Protein AF-A0A1Y6MRB8-F1 (afdb_monomer_lite)

Secondary structure (DSSP, 8-state):
-HHHHHHHHHHHH-HHHHHHHHHHHHHHHHHHHHHHHHHHHTHHHHHHHTT--HHHHHHHHHHHHHHHHHHHHHHHHT-HHHHHHHHHHHHHHHHHHHHHHHHHSPPP----

Radius of gyration: 20.48 Å; chains: 1; bounding box: 45×49×44 Å

Foldseek 3Di:
DVVVVVVVVVCVVDPVSVVVVLLVVLLVLLLVLVVLLVVLVCQLVVCVVVVDDPVCSVVSNVVSVVSNVVSVVSNVVSDDVSNVVNVVVVVVVVVVVVVVVVVVDDDDDPDD

Organism: NCBI:txid2204296

pLDDT: mean 89.52, std 8.7, range [54.91, 97.31]

Sequence (112 aa):
MLAAEILLAVMTISPNLISQFNALLNLAVFINMVPYILSMTGLEVLLRKNMVSPKQYRLGATVGTLAVLYSIYGVYACGATAVFGGTILMLLGYIFYGFIAARDTKPEVKAN

Structure (mmCIF, N/CA/C/O backbone):
data_AF-A0A1Y6MRB8-F1
#
_entry.id   AF-A0A1Y6MRB8-F1
#
loop_
_atom_site.group_PDB
_atom_site.id
_atom_si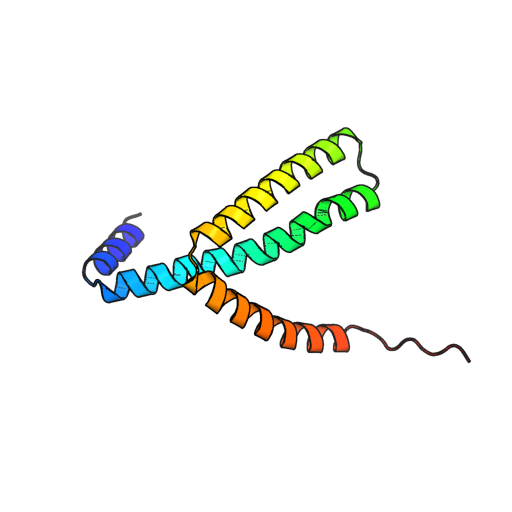te.type_symbol
_atom_site.label_atom_id
_atom_site.label_alt_id
_atom_site.label_comp_id
_atom_site.label_asym_id
_atom_site.label_entity_id
_atom_site.label_seq_id
_atom_site.pdbx_PDB_ins_code
_atom_site.Cartn_x
_atom_site.Cartn_y
_atom_site.Cartn_z
_atom_site.occupancy
_atom_site.B_iso_or_equiv
_atom_site.auth_seq_id
_atom_site.auth_comp_id
_atom_site.auth_asym_id
_atom_site.auth_atom_id
_atom_site.pdbx_PDB_model_num
ATOM 1 N N . MET A 1 1 ? 22.462 11.705 -1.220 1.00 76.75 1 MET A N 1
ATOM 2 C CA . MET A 1 1 ? 22.091 12.584 -2.348 1.00 76.75 1 MET A CA 1
ATOM 3 C C . MET A 1 1 ? 22.936 12.254 -3.574 1.00 76.75 1 MET A C 1
ATOM 5 O O . MET A 1 1 ? 22.384 11.650 -4.477 1.00 76.75 1 MET A O 1
ATOM 9 N N . LEU A 1 2 ? 24.265 12.432 -3.525 1.00 83.56 2 LEU A N 1
ATOM 10 C CA . LEU A 1 2 ? 25.188 12.109 -4.632 1.00 83.56 2 LEU A CA 1
ATOM 11 C C . LEU A 1 2 ? 25.045 10.683 -5.206 1.00 83.56 2 LEU A C 1
ATOM 13 O O . LEU A 1 2 ? 25.007 10.493 -6.414 1.00 83.56 2 LEU A O 1
ATOM 17 N N . ALA A 1 3 ? 24.902 9.668 -4.347 1.00 85.25 3 ALA A N 1
ATOM 18 C CA . ALA A 1 3 ? 24.714 8.287 -4.803 1.00 85.25 3 ALA A CA 1
ATOM 19 C C . ALA A 1 3 ? 23.398 8.079 -5.577 1.00 85.25 3 ALA A C 1
ATOM 21 O O . ALA A 1 3 ? 23.375 7.317 -6.536 1.00 85.25 3 ALA A O 1
ATOM 22 N N . ALA A 1 4 ? 22.320 8.770 -5.185 1.00 84.44 4 ALA A N 1
ATOM 23 C CA . ALA A 1 4 ? 21.037 8.709 -5.883 1.00 84.44 4 ALA A CA 1
ATOM 24 C C . ALA A 1 4 ? 21.102 9.460 -7.220 1.00 84.44 4 ALA A C 1
ATOM 26 O O . ALA A 1 4 ? 20.594 8.965 -8.219 1.00 84.44 4 ALA A O 1
ATOM 27 N N . GLU A 1 5 ? 21.783 10.607 -7.254 1.00 84.00 5 GLU A N 1
ATOM 28 C CA . GLU A 1 5 ? 22.022 11.381 -8.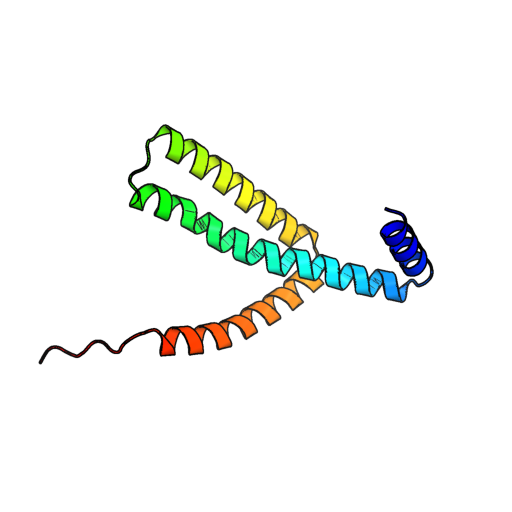477 1.00 84.00 5 GLU A CA 1
ATOM 29 C C . GLU A 1 5 ? 22.837 10.582 -9.502 1.00 84.00 5 GLU A C 1
ATOM 31 O O . GLU A 1 5 ? 22.468 10.533 -10.671 1.00 84.00 5 GLU A O 1
ATOM 36 N N . ILE A 1 6 ? 23.890 9.881 -9.067 1.00 83.12 6 ILE A N 1
ATOM 37 C CA . ILE A 1 6 ? 24.703 9.014 -9.935 1.00 83.12 6 ILE A CA 1
ATOM 38 C C . ILE A 1 6 ? 23.885 7.819 -10.448 1.00 83.12 6 ILE A C 1
ATOM 40 O O . ILE A 1 6 ? 23.956 7.491 -11.631 1.00 83.12 6 ILE A O 1
ATOM 44 N N . LEU A 1 7 ? 23.077 7.186 -9.591 1.00 81.94 7 LEU A N 1
ATOM 45 C CA . LEU A 1 7 ? 22.188 6.086 -9.987 1.00 81.94 7 LEU A CA 1
ATOM 46 C C . LEU A 1 7 ? 21.177 6.532 -11.048 1.00 81.94 7 LEU A C 1
ATOM 48 O O . LEU A 1 7 ? 21.030 5.870 -12.075 1.00 81.94 7 LEU A O 1
ATOM 52 N N . LEU A 1 8 ? 20.526 7.675 -10.825 1.00 78.62 8 LEU A N 1
ATOM 53 C CA . LEU A 1 8 ? 19.571 8.260 -11.763 1.00 78.62 8 LEU A CA 1
ATOM 54 C C . LEU A 1 8 ? 20.248 8.663 -13.081 1.00 78.62 8 LEU A C 1
ATOM 56 O O . LEU A 1 8 ? 19.693 8.393 -14.144 1.00 78.62 8 LEU A O 1
ATOM 60 N N . ALA A 1 9 ? 21.463 9.219 -13.035 1.00 79.88 9 ALA A N 1
ATOM 61 C CA . ALA A 1 9 ? 22.234 9.568 -14.227 1.00 79.88 9 ALA A CA 1
ATOM 62 C C . ALA A 1 9 ? 22.581 8.331 -15.079 1.00 79.88 9 ALA A C 1
ATOM 64 O O . ALA A 1 9 ? 22.405 8.356 -16.298 1.00 79.88 9 ALA A O 1
ATOM 65 N N . VAL A 1 10 ? 22.997 7.221 -14.455 1.00 77.56 10 VAL A N 1
ATOM 66 C CA . VAL A 1 10 ? 23.259 5.948 -15.159 1.00 77.56 10 VAL A CA 1
ATOM 67 C C . VAL A 1 10 ? 21.973 5.355 -15.736 1.00 77.56 10 VAL A C 1
ATOM 69 O O . VAL A 1 10 ? 21.982 4.856 -16.862 1.00 77.56 10 VAL A O 1
ATOM 72 N N . MET A 1 11 ? 20.852 5.451 -15.012 1.00 76.44 11 MET A N 1
ATOM 73 C CA . MET A 1 11 ? 19.546 5.032 -15.524 1.00 76.44 11 MET A CA 1
ATOM 74 C C . MET A 1 11 ? 19.172 5.823 -16.778 1.00 76.44 11 MET A C 1
ATOM 76 O O . MET A 1 11 ? 18.799 5.209 -17.769 1.00 76.44 11 MET A O 1
ATOM 80 N N . THR A 1 12 ? 19.361 7.146 -16.801 1.00 76.06 12 THR A N 1
ATOM 81 C CA . THR A 1 12 ? 18.995 7.985 -17.957 1.00 76.06 12 THR A CA 1
ATOM 82 C C . THR A 1 12 ? 19.807 7.743 -19.232 1.00 76.06 12 THR A C 1
ATOM 84 O O . THR A 1 12 ? 19.345 8.102 -20.312 1.00 76.06 12 THR A O 1
ATOM 87 N N . ILE A 1 13 ? 20.982 7.110 -19.144 1.00 78.88 13 ILE A N 1
ATOM 88 C CA . ILE A 1 13 ? 21.831 6.814 -20.312 1.00 78.88 13 ILE A CA 1
ATOM 89 C C . ILE A 1 13 ? 21.263 5.654 -21.147 1.00 78.88 13 ILE A C 1
ATOM 91 O O . ILE A 1 13 ? 21.460 5.612 -22.360 1.00 78.88 13 ILE A O 1
ATOM 95 N N . SER A 1 14 ? 20.544 4.713 -20.523 1.00 81.25 14 SER A N 1
ATOM 96 C CA . SER A 1 14 ? 20.019 3.517 -21.191 1.00 81.25 14 SER A CA 1
ATOM 97 C C . SER A 1 14 ? 18.487 3.494 -21.181 1.00 81.25 14 SER A C 1
ATOM 99 O O . SER A 1 14 ? 17.889 3.227 -20.136 1.00 81.25 14 SER A O 1
ATOM 101 N N . PRO A 1 15 ? 17.819 3.666 -22.341 1.00 79.00 15 PRO A N 1
ATOM 102 C CA . PRO A 1 15 ? 16.357 3.602 -22.439 1.00 79.00 15 PRO A CA 1
ATOM 103 C C . PRO A 1 15 ? 15.765 2.294 -21.890 1.00 79.00 15 PRO A C 1
ATOM 105 O O . PRO A 1 15 ? 14.686 2.286 -21.297 1.00 79.00 15 PRO A O 1
ATOM 108 N N . ASN A 1 16 ? 16.497 1.186 -22.041 1.00 85.75 16 ASN A N 1
ATOM 109 C CA . ASN A 1 16 ? 16.096 -0.124 -21.533 1.00 85.75 16 ASN A CA 1
ATOM 110 C C . ASN A 1 16 ? 16.105 -0.171 -19.995 1.00 85.75 16 ASN A C 1
ATOM 112 O O . ASN A 1 16 ? 15.178 -0.698 -19.382 1.00 85.75 16 ASN A O 1
ATOM 116 N N . LEU A 1 17 ? 17.126 0.414 -19.361 1.00 82.50 17 LEU A N 1
ATOM 117 C CA . LEU A 1 17 ? 17.252 0.407 -17.904 1.00 82.50 17 LEU A CA 1
ATOM 118 C C . LEU A 1 17 ? 16.167 1.268 -17.239 1.00 82.50 17 LEU A C 1
ATOM 120 O O . LEU A 1 17 ? 15.581 0.841 -16.246 1.00 82.50 17 LEU A O 1
ATOM 124 N N . ILE A 1 18 ? 15.830 2.424 -17.825 1.00 86.06 18 ILE A N 1
ATOM 125 C CA . ILE A 1 18 ? 14.703 3.264 -17.373 1.00 86.06 18 ILE A CA 1
ATOM 126 C C . ILE A 1 18 ? 13.385 2.494 -17.457 1.00 86.06 18 ILE A C 1
ATOM 128 O O . ILE A 1 18 ? 12.586 2.530 -16.524 1.00 86.06 18 ILE A O 1
ATOM 132 N N . SER A 1 19 ? 13.145 1.789 -18.566 1.00 88.00 19 SER A N 1
ATOM 133 C CA . SER A 1 19 ? 11.910 1.025 -18.762 1.00 88.00 19 SER A CA 1
ATOM 134 C C . SER A 1 19 ? 11.751 -0.079 -17.713 1.00 88.00 19 SER A C 1
ATOM 136 O O . SER A 1 19 ? 10.690 -0.192 -17.098 1.00 88.00 19 SER A O 1
ATOM 138 N N . GLN A 1 20 ? 12.818 -0.835 -17.442 1.00 88.00 20 GLN A N 1
ATOM 139 C CA . GLN A 1 20 ? 12.818 -1.875 -16.409 1.00 88.00 20 GLN A CA 1
ATOM 140 C C . GLN A 1 20 ? 12.626 -1.293 -15.008 1.00 88.00 20 GLN A C 1
ATOM 142 O O . GLN A 1 20 ? 11.841 -1.824 -14.223 1.00 88.00 20 GLN A O 1
ATOM 147 N N . PHE A 1 21 ? 13.293 -0.178 -14.701 1.00 90.56 21 PHE A N 1
ATOM 148 C CA . PHE A 1 21 ? 13.109 0.518 -13.433 1.00 90.56 21 PHE A CA 1
ATOM 149 C C . PHE A 1 21 ? 11.660 0.978 -13.251 1.00 90.56 21 PHE A C 1
ATOM 151 O O . PHE A 1 21 ? 11.063 0.704 -12.215 1.00 90.56 21 PHE A O 1
ATOM 158 N N . ASN A 1 22 ? 11.063 1.603 -14.267 1.00 91.00 22 ASN A N 1
ATOM 159 C CA . ASN A 1 22 ? 9.669 2.042 -14.220 1.00 91.00 22 ASN A CA 1
ATOM 160 C C . ASN A 1 22 ? 8.701 0.863 -14.066 1.00 91.00 22 ASN A C 1
ATOM 162 O O . ASN A 1 22 ? 7.725 0.970 -13.328 1.00 91.00 22 ASN A O 1
ATOM 166 N N . ALA A 1 23 ? 8.975 -0.274 -14.711 1.00 91.62 23 ALA A N 1
ATOM 167 C CA . ALA A 1 23 ? 8.180 -1.486 -14.534 1.00 91.62 23 ALA A CA 1
ATOM 168 C C . ALA A 1 23 ? 8.228 -1.988 -13.082 1.00 91.62 23 ALA A C 1
ATOM 170 O O . ALA A 1 23 ? 7.183 -2.278 -12.498 1.00 91.62 23 ALA A O 1
ATOM 171 N N . LEU A 1 24 ? 9.419 -2.029 -12.475 1.00 92.69 24 LEU A N 1
ATOM 172 C CA . LEU A 1 24 ? 9.588 -2.401 -11.069 1.00 92.69 24 LEU A CA 1
ATOM 173 C C . LEU A 1 24 ? 8.947 -1.383 -10.122 1.00 92.69 24 LEU A C 1
ATOM 175 O O . LEU A 1 24 ? 8.288 -1.784 -9.168 1.00 92.69 24 LEU A O 1
ATOM 179 N N . LEU A 1 25 ? 9.091 -0.084 -10.391 1.00 94.25 25 LEU A N 1
ATOM 180 C CA . LEU A 1 25 ? 8.485 0.991 -9.605 1.00 94.25 25 LEU A CA 1
ATOM 181 C C . LEU A 1 25 ? 6.958 0.882 -9.622 1.00 94.25 25 LEU A C 1
ATOM 183 O O . LEU A 1 25 ? 6.326 0.895 -8.567 1.00 94.25 25 LEU A O 1
AT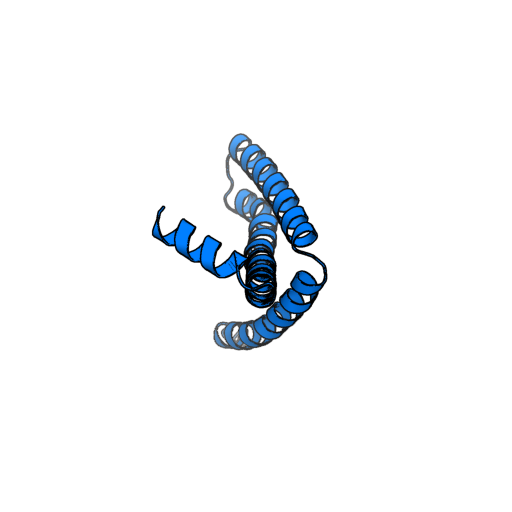OM 187 N N . ASN A 1 26 ? 6.358 0.709 -10.798 1.00 95.94 26 ASN A N 1
ATOM 188 C CA . ASN A 1 26 ? 4.910 0.576 -10.939 1.00 95.94 26 ASN A CA 1
ATOM 189 C C . ASN A 1 26 ? 4.380 -0.702 -10.275 1.00 95.94 26 ASN A C 1
ATOM 191 O O . ASN A 1 26 ? 3.340 -0.676 -9.612 1.00 95.94 26 ASN A O 1
ATOM 195 N N . LEU A 1 27 ? 5.115 -1.812 -10.390 1.00 94.94 27 LEU A N 1
ATOM 196 C CA . LEU A 1 27 ? 4.781 -3.047 -9.684 1.00 94.94 27 LEU A CA 1
ATOM 197 C C . LEU A 1 27 ? 4.899 -2.877 -8.161 1.00 94.94 27 LEU A C 1
ATOM 199 O O . LEU A 1 27 ? 4.040 -3.355 -7.421 1.00 94.94 27 LEU A O 1
ATOM 203 N N . ALA A 1 28 ? 5.914 -2.148 -7.688 1.00 95.06 28 ALA A N 1
ATOM 204 C CA . ALA A 1 28 ? 6.100 -1.835 -6.275 1.00 95.06 28 ALA A CA 1
ATOM 205 C C . ALA A 1 28 ? 4.930 -1.011 -5.709 1.00 95.06 28 ALA A C 1
ATOM 207 O O . ALA A 1 28 ? 4.489 -1.260 -4.587 1.00 95.06 28 ALA A O 1
ATOM 208 N N . VAL A 1 29 ? 4.383 -0.062 -6.477 1.00 96.19 29 VAL A N 1
ATOM 209 C CA . VAL A 1 29 ? 3.167 0.671 -6.080 1.00 96.19 29 VAL A CA 1
ATOM 210 C C . VAL A 1 29 ? 2.008 -0.304 -5.871 1.00 96.19 29 VAL A C 1
ATOM 212 O O . VAL A 1 29 ? 1.361 -0.262 -4.826 1.00 96.19 29 VAL A O 1
ATOM 215 N N . PHE A 1 30 ? 1.786 -1.231 -6.806 1.00 96.38 30 PHE A N 1
ATOM 216 C CA . PHE A 1 30 ? 0.701 -2.207 -6.703 1.00 96.38 30 PHE A CA 1
ATOM 217 C C . PHE A 1 30 ? 0.807 -3.077 -5.438 1.00 96.38 30 PHE A C 1
ATOM 219 O O . PHE A 1 30 ? -0.137 -3.133 -4.647 1.00 96.38 30 PHE A O 1
ATOM 226 N N . ILE A 1 31 ? 1.959 -3.723 -5.213 1.00 93.81 31 ILE A N 1
ATOM 227 C CA . ILE A 1 31 ? 2.132 -4.681 -4.103 1.00 93.81 31 ILE A CA 1
ATOM 228 C C . ILE A 1 31 ? 2.060 -4.025 -2.719 1.00 93.81 31 ILE A C 1
ATOM 230 O O . ILE A 1 31 ? 1.793 -4.717 -1.744 1.00 93.81 31 ILE A O 1
ATOM 234 N N . ASN A 1 32 ? 2.274 -2.710 -2.621 1.00 94.44 32 ASN A N 1
ATOM 235 C CA . ASN A 1 32 ? 2.130 -1.967 -1.368 1.00 94.44 32 ASN A CA 1
ATOM 236 C C . ASN A 1 32 ? 0.706 -1.435 -1.170 1.00 94.44 32 ASN A C 1
ATOM 238 O O . ASN A 1 32 ? 0.168 -1.486 -0.064 1.00 94.44 32 ASN A O 1
ATOM 242 N N . MET A 1 33 ? 0.078 -0.929 -2.235 1.00 95.00 33 MET A N 1
ATOM 243 C CA . MET A 1 33 ? -1.243 -0.307 -2.144 1.00 95.00 33 MET A CA 1
ATOM 244 C C . MET A 1 33 ? -2.357 -1.333 -1.931 1.00 95.00 33 MET A C 1
ATOM 246 O O . MET A 1 33 ? -3.270 -1.072 -1.152 1.00 95.00 33 MET A O 1
ATOM 250 N N . VAL A 1 34 ? -2.288 -2.510 -2.562 1.00 95.31 34 VAL A N 1
ATOM 251 C CA . VAL A 1 34 ? -3.349 -3.525 -2.431 1.00 95.31 34 VAL A CA 1
ATOM 252 C C . VAL A 1 34 ? -3.506 -4.027 -0.985 1.00 95.31 34 VAL A C 1
ATOM 254 O O . VAL A 1 34 ? -4.623 -3.955 -0.467 1.00 95.31 34 VAL A O 1
ATOM 257 N N . PRO A 1 35 ? -2.445 -4.456 -0.269 1.00 93.31 35 PRO A N 1
ATOM 258 C CA . PRO A 1 35 ? -2.568 -4.837 1.141 1.00 93.31 35 PRO A CA 1
ATOM 259 C C . PRO A 1 35 ? -3.050 -3.692 2.034 1.00 93.31 35 PRO A C 1
ATOM 261 O O . PRO A 1 35 ? -3.783 -3.921 2.999 1.00 93.31 35 PRO A O 1
ATOM 264 N N . TYR A 1 36 ? -2.665 -2.456 1.713 1.00 93.88 36 TYR A N 1
ATOM 265 C CA . TYR A 1 36 ? -3.091 -1.280 2.460 1.00 93.88 36 TYR A CA 1
ATOM 266 C C . TYR A 1 36 ? -4.595 -1.017 2.312 1.00 93.88 36 TYR A C 1
ATOM 268 O O . TYR A 1 36 ? -5.271 -0.793 3.316 1.00 93.88 36 TYR A O 1
ATOM 276 N N . ILE A 1 37 ? -5.138 -1.133 1.094 1.00 95.81 37 ILE A N 1
ATOM 277 C CA . ILE A 1 37 ? -6.584 -1.054 0.834 1.00 95.81 37 ILE A CA 1
ATOM 278 C C . ILE A 1 37 ? -7.316 -2.104 1.670 1.00 95.81 37 ILE A C 1
ATOM 280 O O . ILE A 1 37 ? -8.218 -1.762 2.433 1.00 95.81 37 ILE A O 1
ATOM 284 N N . LEU A 1 38 ? -6.891 -3.369 1.583 1.00 93.62 38 LEU A N 1
ATOM 285 C CA . LEU A 1 38 ? -7.514 -4.466 2.328 1.00 93.62 38 LEU A CA 1
ATOM 286 C C . LEU A 1 38 ? -7.485 -4.204 3.840 1.00 93.62 38 LEU A C 1
ATOM 288 O O . LEU A 1 38 ? -8.505 -4.336 4.513 1.00 93.62 38 LEU A O 1
ATOM 292 N N . SER A 1 39 ? -6.352 -3.742 4.366 1.00 92.75 39 SER A N 1
ATOM 293 C CA . SER A 1 39 ? -6.200 -3.444 5.793 1.00 92.75 39 SER A CA 1
ATOM 294 C C . SER A 1 39 ? -7.103 -2.292 6.246 1.00 92.75 39 SER A C 1
ATOM 296 O O . SER A 1 39 ? -7.768 -2.392 7.277 1.00 92.75 39 SER A O 1
ATOM 298 N N . MET A 1 40 ? -7.170 -1.209 5.468 1.00 94.00 40 MET A N 1
ATOM 299 C CA . MET A 1 40 ? -7.961 -0.027 5.815 1.00 94.00 40 MET A CA 1
ATOM 300 C C . MET A 1 40 ? -9.466 -0.246 5.664 1.00 94.00 40 MET A C 1
ATOM 302 O O . MET A 1 40 ? -10.234 0.325 6.433 1.00 94.00 40 MET A O 1
ATOM 306 N N . THR A 1 41 ? -9.913 -1.124 4.762 1.00 92.12 41 THR A N 1
ATOM 307 C CA . THR A 1 41 ? -11.341 -1.491 4.679 1.00 92.12 41 THR A CA 1
ATOM 308 C C . THR A 1 41 ? -11.839 -2.198 5.947 1.00 92.12 41 THR A C 1
ATOM 310 O O . THR A 1 41 ? -12.993 -2.033 6.336 1.00 92.12 41 THR A O 1
ATOM 313 N N . GLY A 1 42 ? -10.962 -2.915 6.660 1.00 93.38 42 GLY A N 1
ATOM 314 C CA . GLY A 1 42 ? -11.272 -3.521 7.958 1.00 93.38 42 GLY A CA 1
ATOM 315 C C . GLY A 1 42 ? -11.234 -2.548 9.144 1.00 93.38 42 GLY A C 1
ATOM 316 O O . GLY A 1 42 ? -11.677 -2.906 10.241 1.00 93.38 42 GLY A O 1
ATOM 317 N N . LEU A 1 43 ? -10.729 -1.322 8.956 1.00 94.06 43 LEU A N 1
ATOM 318 C CA . LEU A 1 43 ? -10.509 -0.367 10.044 1.00 94.06 43 LEU A CA 1
ATOM 319 C C . LEU A 1 43 ? -11.809 -0.018 10.771 1.00 94.06 43 LEU A C 1
ATOM 321 O O . LEU A 1 43 ? -11.834 0.005 11.997 1.00 94.06 43 LEU A O 1
ATOM 325 N N . GLU A 1 44 ? -12.908 0.211 10.053 1.00 89.00 44 GLU A N 1
ATOM 326 C CA . GLU A 1 44 ? -14.183 0.566 10.685 1.00 89.00 44 GLU A CA 1
ATOM 327 C C . GLU A 1 44 ? -14.731 -0.541 11.588 1.00 89.00 44 GLU A C 1
ATOM 329 O O . GLU A 1 44 ? -15.219 -0.263 12.687 1.00 89.00 44 GLU A O 1
ATOM 334 N N . VAL A 1 45 ? -14.608 -1.797 11.148 1.00 92.19 45 VAL A N 1
ATOM 335 C CA . VAL A 1 45 ? -14.992 -2.972 11.940 1.00 92.19 45 VAL A CA 1
ATOM 336 C C . VAL A 1 45 ? -14.144 -3.037 13.207 1.00 92.19 45 VAL A C 1
ATOM 338 O O . VAL A 1 45 ? -14.676 -3.236 14.299 1.00 92.19 45 VAL A O 1
ATOM 341 N N . LEU A 1 46 ? -12.836 -2.803 13.083 1.00 94.38 46 LEU A N 1
ATOM 342 C CA . LEU A 1 46 ? -11.910 -2.798 14.211 1.00 94.38 46 LEU A CA 1
ATOM 343 C C . LEU A 1 46 ? -12.210 -1.663 15.201 1.00 94.38 46 LEU A C 1
ATOM 345 O O . LEU A 1 46 ? -12.212 -1.888 16.410 1.00 94.38 46 LEU A O 1
ATOM 349 N N . LEU A 1 47 ? -12.496 -0.454 14.714 1.00 93.38 47 LEU A N 1
ATOM 350 C CA . LEU A 1 47 ? -12.844 0.693 15.556 1.00 93.38 47 LEU A CA 1
ATOM 351 C C . LEU A 1 47 ? -14.140 0.435 16.335 1.00 93.38 47 LEU A C 1
ATOM 353 O O . LEU A 1 47 ? -14.199 0.714 17.533 1.00 93.38 47 LEU A O 1
ATOM 357 N N . ARG A 1 48 ? -15.157 -0.149 15.687 1.00 90.06 48 ARG A N 1
ATOM 358 C CA . ARG A 1 48 ? -16.411 -0.540 16.352 1.00 90.06 48 ARG A CA 1
ATOM 359 C C . ARG A 1 48 ? -16.189 -1.639 17.387 1.00 90.06 48 ARG A C 1
ATOM 361 O O . ARG A 1 48 ? -16.675 -1.511 18.507 1.00 90.06 48 ARG A O 1
ATOM 368 N N . LYS A 1 49 ? -15.417 -2.677 17.049 1.00 93.88 49 LYS A N 1
ATOM 369 C CA . LYS A 1 49 ? -15.093 -3.789 17.958 1.00 93.88 49 LYS A CA 1
ATOM 370 C C . LYS A 1 49 ? -14.356 -3.322 19.218 1.00 93.88 49 LYS A C 1
ATOM 372 O O . LYS A 1 49 ? -14.575 -3.877 20.286 1.00 93.88 49 LYS A O 1
ATOM 377 N N . ASN A 1 50 ? -13.520 -2.292 19.101 1.00 94.44 50 ASN A N 1
ATOM 378 C CA . ASN A 1 50 ? -12.778 -1.716 20.223 1.00 94.44 50 ASN A CA 1
ATOM 379 C C . ASN A 1 50 ? -13.549 -0.633 21.001 1.00 94.44 50 ASN A C 1
ATOM 381 O O . ASN A 1 50 ? -12.966 -0.013 21.886 1.00 94.44 50 ASN A O 1
ATOM 385 N N . MET A 1 51 ? -14.829 -0.384 20.687 1.00 91.31 51 MET A N 1
ATOM 386 C CA . MET A 1 51 ? -15.690 0.579 21.395 1.00 91.31 51 MET A CA 1
ATOM 387 C C . MET A 1 51 ? -15.047 1.971 21.564 1.00 91.31 51 MET A C 1
ATOM 389 O O . MET A 1 51 ? -15.140 2.594 22.622 1.00 91.31 51 MET A O 1
ATOM 393 N N . VAL A 1 52 ? -14.369 2.463 20.520 1.00 92.44 52 VAL A N 1
ATOM 394 C CA . VAL A 1 52 ? -13.693 3.770 20.557 1.00 92.44 52 VAL A CA 1
ATOM 395 C C . VAL A 1 52 ? -14.691 4.924 20.697 1.00 92.44 52 VAL A C 1
ATOM 397 O O . VAL A 1 52 ? -15.863 4.811 20.332 1.00 92.44 52 VAL A O 1
ATOM 400 N N . SER A 1 53 ? -14.221 6.080 21.174 1.00 95.06 53 SER A N 1
ATOM 401 C CA . SER A 1 53 ? -15.086 7.259 21.305 1.00 95.06 53 SER A CA 1
ATOM 402 C C . SER A 1 53 ? -15.659 7.712 19.947 1.00 95.06 53 SER A C 1
ATOM 404 O O . SER A 1 53 ? -14.993 7.570 18.915 1.00 95.06 53 SER A O 1
ATOM 406 N N . PRO A 1 54 ? -16.844 8.358 19.910 1.00 91.88 54 PRO A N 1
ATOM 407 C CA . PRO A 1 54 ? -17.445 8.825 18.656 1.00 91.88 54 PRO A CA 1
ATOM 408 C C . PRO A 1 54 ? -16.541 9.765 17.844 1.00 91.88 54 PRO A C 1
ATOM 410 O O . PRO A 1 54 ? -16.554 9.740 16.614 1.00 91.88 54 PRO A O 1
ATOM 413 N N . LYS A 1 55 ? -15.725 10.585 18.522 1.00 93.94 55 LYS A N 1
ATOM 414 C CA . LYS A 1 55 ? -14.755 11.478 17.869 1.00 93.94 55 LYS A CA 1
ATOM 415 C C . LYS A 1 55 ? -13.638 10.691 17.179 1.00 93.94 55 LYS A C 1
ATOM 417 O O . LYS A 1 55 ? -13.320 10.984 16.029 1.00 93.94 55 LYS A O 1
ATOM 422 N N . GLN A 1 56 ? -13.082 9.682 17.851 1.00 92.31 56 GLN A N 1
ATOM 423 C CA . GLN A 1 56 ? -12.044 8.814 17.285 1.00 92.31 56 GLN A CA 1
ATOM 424 C C . GLN A 1 56 ? -12.579 7.968 16.132 1.00 92.31 56 GLN A C 1
ATOM 426 O O . GLN A 1 56 ? -11.901 7.853 15.116 1.00 92.31 56 GLN A O 1
ATOM 431 N N . TYR A 1 57 ? -13.804 7.440 16.248 1.00 94.62 57 TYR A N 1
ATOM 432 C CA . TYR A 1 57 ? -14.443 6.711 15.153 1.00 94.62 57 TYR A CA 1
ATOM 433 C C . TYR A 1 57 ? -14.580 7.591 13.911 1.00 94.62 57 TYR A C 1
ATOM 435 O O . TYR A 1 57 ? -14.129 7.208 12.839 1.00 94.62 57 TYR A O 1
ATOM 443 N N . ARG A 1 58 ? -15.142 8.800 14.055 1.00 93.88 58 ARG A N 1
ATOM 444 C CA . ARG A 1 58 ? -15.329 9.718 12.922 1.00 93.88 58 ARG A CA 1
ATOM 445 C C . ARG A 1 58 ? -14.008 10.094 12.262 1.00 93.88 58 ARG A C 1
ATOM 447 O O . ARG A 1 58 ? -13.933 10.090 11.036 1.00 93.88 58 ARG A O 1
ATOM 454 N N . LEU A 1 59 ? -12.981 10.403 13.054 1.00 95.56 59 LEU A N 1
ATOM 455 C CA . LEU A 1 59 ? -11.659 10.731 12.526 1.00 95.56 59 LEU A CA 1
ATOM 456 C C . LEU A 1 59 ? -11.046 9.530 11.795 1.00 95.56 59 LEU A C 1
ATOM 458 O O . LEU A 1 59 ? -10.640 9.665 10.645 1.00 95.56 59 LEU A O 1
ATOM 462 N N . GLY A 1 60 ? -11.030 8.360 12.436 1.00 94.12 60 GLY A N 1
ATOM 463 C CA . GLY A 1 60 ? -10.460 7.136 11.878 1.00 94.12 60 GLY A CA 1
ATOM 464 C C . GLY A 1 60 ? -11.173 6.673 10.609 1.00 94.12 60 GLY A C 1
ATOM 465 O O . GLY A 1 60 ? -10.509 6.373 9.625 1.00 94.12 60 GLY A O 1
ATOM 466 N N . ALA A 1 61 ? -12.507 6.693 10.589 1.00 93.81 61 ALA A N 1
ATOM 467 C CA . ALA A 1 61 ? -13.300 6.339 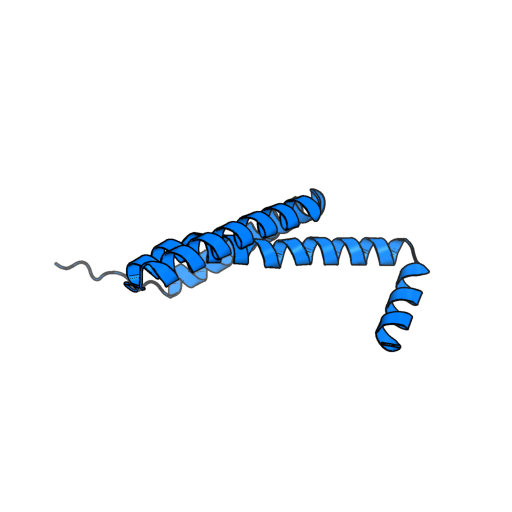9.414 1.00 93.81 61 ALA A CA 1
ATOM 468 C C . ALA A 1 61 ? -13.082 7.327 8.257 1.00 93.81 61 ALA A C 1
ATOM 470 O O . ALA A 1 61 ? -12.892 6.910 7.118 1.00 93.81 61 ALA A O 1
ATOM 471 N N . THR A 1 62 ? -13.036 8.634 8.542 1.00 95.25 62 THR A N 1
ATOM 472 C CA . THR A 1 62 ? -12.806 9.656 7.506 1.00 95.25 62 THR A CA 1
ATOM 473 C C . THR A 1 62 ? -11.407 9.525 6.908 1.00 95.25 62 THR A C 1
ATOM 475 O O . THR A 1 62 ? -11.261 9.436 5.691 1.00 95.25 62 THR A O 1
ATOM 478 N N . VAL A 1 63 ? -10.373 9.471 7.753 1.00 95.69 63 VAL A N 1
ATOM 479 C CA . VAL A 1 63 ? -8.980 9.342 7.302 1.00 95.69 63 VAL A CA 1
ATOM 480 C C . VAL A 1 63 ? -8.762 8.005 6.598 1.00 95.69 63 VAL A C 1
ATOM 482 O O . VAL A 1 63 ? -8.159 7.982 5.531 1.00 95.69 63 VAL A O 1
ATOM 485 N N . GLY A 1 64 ? -9.298 6.909 7.142 1.00 95.25 64 GLY A N 1
ATOM 486 C CA . GLY A 1 64 ? -9.228 5.583 6.530 1.00 95.25 64 GLY A CA 1
ATOM 487 C C . GLY A 1 64 ? -9.880 5.546 5.150 1.00 95.25 64 GLY A C 1
ATOM 488 O O . GLY A 1 64 ? -9.282 5.036 4.207 1.00 95.25 64 GLY A O 1
ATOM 489 N N . THR A 1 65 ? -11.049 6.171 4.997 1.00 95.12 65 THR A N 1
ATOM 490 C CA . THR A 1 65 ? -11.731 6.281 3.698 1.00 95.12 65 THR A CA 1
ATOM 491 C C . THR A 1 65 ? -10.886 7.055 2.689 1.00 95.12 65 THR A C 1
ATOM 493 O O . THR A 1 65 ? -10.678 6.585 1.573 1.00 95.12 65 THR A O 1
ATOM 496 N N . LEU A 1 66 ? -10.344 8.216 3.073 1.00 96.75 66 LEU A N 1
ATOM 497 C CA . LEU A 1 66 ? -9.468 9.004 2.198 1.00 96.75 66 LEU A CA 1
ATOM 498 C C . LEU A 1 66 ? -8.201 8.233 1.808 1.00 96.75 66 LEU A C 1
ATOM 500 O O . LEU A 1 66 ? -7.771 8.295 0.658 1.00 96.75 66 LEU A O 1
ATOM 504 N N . ALA A 1 67 ? -7.632 7.479 2.746 1.00 95.50 67 ALA A N 1
ATOM 505 C CA . ALA A 1 67 ? -6.457 6.659 2.505 1.00 95.50 67 ALA A CA 1
ATOM 506 C C . ALA A 1 67 ? -6.754 5.537 1.494 1.00 95.50 67 ALA A C 1
ATOM 508 O O . ALA A 1 67 ? -5.986 5.348 0.555 1.00 95.50 67 ALA A O 1
ATOM 509 N N . VAL A 1 68 ? -7.904 4.860 1.613 1.00 96.88 68 VAL A N 1
ATOM 510 C CA . VAL A 1 68 ? -8.360 3.860 0.631 1.00 96.88 68 VAL A CA 1
ATOM 511 C C . VAL A 1 68 ? -8.555 4.488 -0.748 1.00 96.88 68 VAL A C 1
ATOM 513 O O . VAL A 1 68 ? -8.060 3.943 -1.732 1.00 96.88 68 VAL A O 1
ATOM 516 N N . LEU A 1 69 ? -9.222 5.643 -0.833 1.00 97.31 69 LEU A N 1
ATOM 517 C CA . LEU A 1 69 ? -9.437 6.344 -2.104 1.00 97.31 69 LEU A CA 1
ATOM 518 C C . LEU A 1 69 ? -8.110 6.695 -2.787 1.00 97.31 69 LEU A C 1
ATOM 520 O O . LEU A 1 69 ? -7.944 6.450 -3.983 1.00 97.31 69 LEU A O 1
ATOM 524 N N . TYR A 1 70 ? -7.146 7.215 -2.026 1.00 95.88 70 TYR A N 1
ATOM 525 C CA . TYR A 1 70 ? -5.822 7.538 -2.547 1.00 95.88 70 TYR A CA 1
ATOM 526 C C . TYR A 1 70 ? -5.060 6.289 -3.008 1.00 95.88 70 TYR A C 1
ATOM 528 O O . TYR A 1 70 ? -4.457 6.293 -4.080 1.00 95.88 70 TYR A O 1
ATOM 536 N N . SER A 1 71 ? -5.119 5.194 -2.249 1.00 96.62 71 SER A N 1
ATOM 537 C CA . SER A 1 71 ? -4.474 3.941 -2.643 1.00 96.62 71 SER A CA 1
ATOM 538 C C . SER A 1 71 ? -5.091 3.335 -3.902 1.00 96.62 71 SER A C 1
ATOM 540 O O . SER A 1 71 ? -4.351 2.852 -4.756 1.00 96.62 71 SER A O 1
ATOM 542 N N . ILE A 1 72 ? -6.416 3.409 -4.070 1.00 96.56 72 ILE A N 1
ATOM 543 C CA . ILE A 1 72 ? -7.092 2.989 -5.309 1.00 96.56 72 ILE A CA 1
ATOM 544 C C . ILE A 1 72 ? -6.604 3.831 -6.490 1.00 96.56 72 ILE A C 1
ATOM 546 O O . ILE A 1 72 ? -6.272 3.282 -7.541 1.00 96.56 72 ILE A O 1
ATOM 550 N N . TYR A 1 73 ? -6.497 5.149 -6.312 1.00 96.19 73 TYR A N 1
ATOM 551 C CA . TYR A 1 73 ? -5.928 6.026 -7.332 1.00 96.19 73 TYR A CA 1
ATOM 552 C C . TYR A 1 73 ? -4.476 5.652 -7.671 1.00 96.19 73 TYR A C 1
ATOM 554 O O . TYR A 1 73 ? -4.121 5.596 -8.845 1.00 96.19 73 TYR A O 1
ATOM 562 N N . GLY A 1 74 ? -3.647 5.325 -6.675 1.00 95.94 74 GLY A N 1
ATOM 563 C CA . GLY A 1 74 ? -2.270 4.872 -6.891 1.00 95.94 74 GLY A CA 1
ATOM 564 C C . GLY A 1 74 ? -2.181 3.578 -7.708 1.00 95.94 74 GLY A C 1
ATOM 565 O O . GLY A 1 74 ? -1.358 3.481 -8.617 1.00 95.94 74 GLY A O 1
ATOM 566 N N . VAL A 1 75 ? -3.062 2.610 -7.435 1.00 96.50 75 VAL A N 1
ATOM 567 C CA . VAL A 1 75 ? -3.172 1.364 -8.218 1.00 96.50 75 VAL A CA 1
ATOM 568 C C . VAL A 1 75 ? -3.605 1.651 -9.655 1.00 96.50 75 VAL A C 1
ATOM 570 O O . VAL A 1 75 ? -3.066 1.066 -10.587 1.00 96.50 75 VAL A O 1
ATOM 573 N N . TYR A 1 76 ? -4.546 2.572 -9.858 1.00 95.44 76 TYR A N 1
ATOM 574 C CA . TYR A 1 76 ? -4.931 3.003 -11.202 1.00 95.44 76 TYR A CA 1
ATOM 575 C C . TYR A 1 76 ? -3.760 3.679 -11.941 1.00 95.44 76 TYR A C 1
ATOM 577 O O . TYR A 1 76 ? -3.488 3.370 -13.101 1.00 95.44 76 TYR A O 1
ATOM 585 N N . ALA A 1 77 ? -3.031 4.563 -11.258 1.00 95.94 77 ALA A N 1
ATOM 586 C CA . ALA A 1 77 ? -1.957 5.361 -11.837 1.00 95.94 77 ALA A CA 1
ATOM 587 C C . ALA A 1 77 ? -0.698 4.552 -12.197 1.00 95.94 77 ALA A C 1
ATOM 589 O O . ALA A 1 77 ? 0.035 4.959 -13.096 1.00 95.94 77 ALA A O 1
ATOM 590 N N . CYS A 1 78 ? -0.438 3.406 -11.551 1.00 93.75 78 CYS A N 1
ATOM 591 C CA . CYS A 1 78 ? 0.730 2.576 -11.873 1.00 93.75 78 CYS A CA 1
ATOM 592 C C . CYS A 1 78 ? 0.600 1.809 -13.207 1.00 93.75 78 CYS A C 1
ATOM 594 O O . CYS A 1 78 ? 1.585 1.268 -13.714 1.00 93.75 78 CYS A O 1
ATOM 596 N N . GLY A 1 79 ? -0.587 1.818 -13.820 1.00 94.69 79 GLY A N 1
ATOM 597 C CA . GLY A 1 79 ? -0.817 1.363 -15.188 1.00 94.69 79 GLY A CA 1
ATOM 598 C C . GLY A 1 79 ? -1.228 -0.106 -15.319 1.00 94.69 79 GLY A C 1
ATOM 599 O O . GLY A 1 79 ? -0.912 -0.963 -14.493 1.00 94.69 79 GLY A O 1
ATOM 600 N N . ALA A 1 80 ? -1.928 -0.408 -16.417 1.00 94.88 80 ALA A N 1
ATOM 601 C CA . ALA A 1 80 ? -2.589 -1.697 -16.636 1.00 94.88 80 ALA A CA 1
ATOM 602 C C . ALA A 1 80 ? -1.635 -2.903 -16.594 1.00 94.88 80 ALA A C 1
ATOM 604 O O . ALA A 1 80 ? -1.983 -3.936 -16.030 1.00 94.88 80 ALA A O 1
ATOM 605 N N . THR A 1 81 ? -0.422 -2.774 -17.140 1.00 93.19 81 THR A N 1
ATOM 606 C CA . THR A 1 81 ? 0.575 -3.857 -17.127 1.00 93.19 81 THR A CA 1
ATOM 607 C C . THR A 1 81 ? 1.001 -4.219 -15.706 1.00 93.19 81 THR A C 1
ATOM 609 O O . THR A 1 81 ? 1.095 -5.400 -15.372 1.00 93.19 81 THR A O 1
ATOM 612 N N . ALA A 1 82 ? 1.231 -3.213 -14.857 1.00 94.31 82 ALA A N 1
ATOM 613 C CA . ALA A 1 82 ? 1.616 -3.424 -13.467 1.00 94.31 82 ALA A CA 1
ATOM 614 C C . ALA A 1 82 ? 0.459 -4.005 -12.650 1.00 94.31 82 ALA A C 1
ATOM 616 O O . ALA A 1 82 ? 0.679 -4.925 -11.868 1.00 94.31 82 ALA A O 1
ATOM 617 N N . VAL A 1 83 ? -0.770 -3.531 -12.884 1.00 96.50 83 VAL A N 1
ATOM 618 C CA . VAL A 1 83 ? -1.981 -4.097 -12.275 1.00 96.50 83 VAL A CA 1
ATOM 619 C C . VAL A 1 83 ? -2.145 -5.563 -12.661 1.00 96.50 83 VAL A C 1
ATOM 621 O O . VAL A 1 83 ? -2.270 -6.405 -11.783 1.00 96.50 83 VAL A O 1
ATOM 624 N N . PHE A 1 84 ? -2.072 -5.897 -13.950 1.00 95.62 84 PHE A N 1
ATOM 625 C CA . PHE A 1 84 ? -2.222 -7.272 -14.425 1.00 95.62 84 PHE A CA 1
ATOM 626 C C . PHE A 1 84 ? -1.162 -8.210 -13.833 1.00 95.62 84 PHE A C 1
ATOM 628 O O . PHE A 1 84 ? -1.501 -9.234 -13.236 1.00 95.62 84 PHE A O 1
ATOM 635 N N . GLY A 1 85 ? 0.120 -7.841 -13.943 1.00 93.62 85 GLY A N 1
ATOM 636 C CA . GLY A 1 85 ? 1.217 -8.628 -13.376 1.00 93.62 85 GLY A CA 1
ATOM 637 C C . GLY A 1 85 ? 1.117 -8.745 -11.854 1.00 93.62 85 GLY A C 1
ATOM 638 O O . GLY A 1 85 ? 1.296 -9.826 -11.294 1.00 93.62 85 GLY A O 1
ATOM 639 N N . GLY A 1 86 ? 0.751 -7.653 -11.186 1.00 94.38 86 GLY A N 1
ATOM 640 C CA . GLY A 1 86 ? 0.522 -7.608 -9.750 1.00 94.38 86 GLY A CA 1
ATOM 641 C C . GLY A 1 86 ? -0.626 -8.510 -9.298 1.00 94.38 86 GLY A C 1
ATOM 642 O O . GLY A 1 86 ? -0.478 -9.234 -8.316 1.00 94.38 86 GLY A O 1
ATOM 643 N N . THR A 1 87 ? -1.747 -8.533 -10.021 1.00 95.12 87 THR A N 1
ATOM 644 C CA . THR A 1 87 ? -2.882 -9.417 -9.720 1.00 95.12 87 THR A CA 1
ATOM 645 C C . THR A 1 87 ? -2.494 -10.885 -9.878 1.00 95.12 87 THR A C 1
ATOM 647 O O . THR A 1 87 ? -2.834 -11.687 -9.013 1.00 95.12 87 THR A O 1
ATOM 650 N N . ILE A 1 88 ? -1.730 -11.254 -10.912 1.00 95.19 88 ILE A N 1
ATOM 651 C CA . ILE A 1 88 ? -1.222 -12.631 -11.050 1.00 95.19 88 ILE A CA 1
ATOM 652 C C . ILE A 1 88 ? -0.360 -13.007 -9.840 1.00 95.19 88 ILE A C 1
ATOM 654 O O . ILE A 1 88 ? -0.578 -14.057 -9.236 1.00 95.19 88 ILE A O 1
ATOM 658 N N . LEU A 1 89 ? 0.581 -12.143 -9.448 1.00 93.19 89 LEU A N 1
ATOM 659 C CA . LEU A 1 89 ? 1.425 -12.376 -8.272 1.00 93.19 89 LEU A CA 1
ATOM 660 C C . LEU A 1 89 ? 0.603 -12.489 -6.984 1.00 93.19 89 LEU A C 1
ATOM 662 O O . LEU A 1 89 ? 0.874 -13.360 -6.161 1.00 93.19 89 LEU A O 1
ATOM 666 N N . MET A 1 90 ? -0.423 -11.654 -6.822 1.00 94.19 90 MET A N 1
ATOM 667 C CA . MET A 1 90 ? -1.354 -11.723 -5.697 1.00 94.19 90 MET A CA 1
ATOM 668 C C . MET A 1 90 ? -2.080 -13.072 -5.663 1.00 94.19 90 MET A C 1
ATOM 670 O O . MET A 1 90 ? -2.100 -13.714 -4.616 1.00 94.19 90 MET A O 1
ATOM 674 N N . LEU A 1 91 ? -2.632 -13.535 -6.789 1.00 94.31 91 LEU A N 1
ATOM 675 C CA . LEU A 1 91 ? -3.324 -14.826 -6.886 1.00 94.31 91 LEU A CA 1
ATOM 676 C C . LEU A 1 91 ? -2.396 -16.004 -6.567 1.00 94.31 91 LEU A C 1
ATOM 678 O O . LEU A 1 91 ? -2.791 -16.913 -5.841 1.00 94.31 91 LEU A O 1
ATOM 682 N N . LEU A 1 92 ? -1.148 -15.967 -7.039 1.00 93.38 92 LEU A N 1
ATOM 683 C CA . LEU A 1 92 ? -0.130 -16.943 -6.641 1.00 93.38 92 LEU A CA 1
ATOM 684 C C . LEU A 1 92 ? 0.153 -16.869 -5.134 1.00 93.38 92 LEU A C 1
ATOM 686 O O . LEU A 1 92 ? 0.236 -17.900 -4.470 1.00 93.38 92 LEU A O 1
ATOM 690 N N . GLY A 1 93 ? 0.226 -15.662 -4.571 1.00 90.88 93 GLY A N 1
ATOM 691 C CA . GLY A 1 93 ? 0.334 -15.426 -3.131 1.00 90.88 93 GLY A CA 1
ATOM 692 C C . GLY A 1 93 ? -0.795 -16.077 -2.326 1.00 90.88 93 GLY A C 1
ATOM 693 O O . GLY A 1 93 ? -0.541 -16.665 -1.273 1.00 90.88 93 GLY A O 1
ATOM 694 N N . TYR A 1 94 ? -2.029 -16.051 -2.839 1.00 90.75 94 TYR A N 1
ATOM 695 C CA . TYR A 1 94 ? -3.181 -16.682 -2.185 1.00 90.75 94 TYR A CA 1
ATOM 696 C C . TYR A 1 94 ? -3.059 -18.201 -2.061 1.00 90.75 94 TYR A C 1
ATOM 698 O O . TYR A 1 94 ? -3.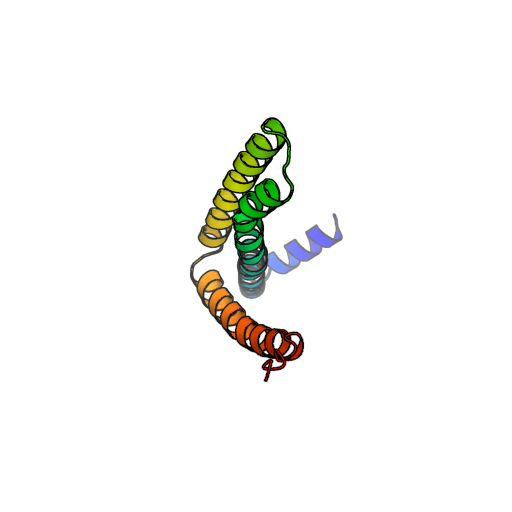576 -18.766 -1.098 1.00 90.75 94 TYR A O 1
ATOM 706 N N . ILE A 1 95 ? -2.346 -18.866 -2.973 1.00 92.06 95 ILE A N 1
ATOM 707 C CA . ILE A 1 95 ? -2.071 -20.306 -2.866 1.00 92.06 95 ILE A CA 1
ATOM 708 C C . ILE A 1 95 ? -1.254 -20.580 -1.596 1.00 92.06 95 ILE A C 1
ATOM 710 O O . ILE A 1 95 ? -1.615 -21.444 -0.796 1.00 92.06 95 ILE A O 1
ATOM 714 N N . PHE A 1 96 ? -0.193 -19.799 -1.362 1.00 91.06 96 PHE A N 1
ATOM 715 C CA . PHE A 1 96 ? 0.624 -19.910 -0.149 1.00 91.06 96 PHE A CA 1
ATOM 716 C C . PHE A 1 96 ? -0.167 -19.557 1.108 1.00 91.06 96 PHE A C 1
ATOM 718 O O . PHE A 1 96 ? -0.073 -20.267 2.110 1.00 91.06 96 PHE A O 1
ATOM 725 N N . TYR A 1 97 ? -0.978 -18.497 1.047 1.00 88.44 97 TYR A N 1
ATOM 726 C CA . TYR A 1 97 ? -1.874 -18.141 2.142 1.00 88.44 97 TYR A CA 1
ATOM 727 C C . TYR A 1 97 ? -2.804 -19.304 2.507 1.00 88.44 97 TYR A C 1
ATOM 729 O O . TYR A 1 97 ? -2.935 -19.612 3.686 1.00 88.44 97 TYR A O 1
ATOM 737 N N . GLY A 1 98 ? -3.388 -19.996 1.523 1.00 88.44 98 GLY A N 1
ATOM 738 C CA . GLY A 1 98 ? -4.266 -21.145 1.755 1.00 88.44 98 GLY A CA 1
ATOM 739 C C . GLY A 1 98 ? -3.585 -22.276 2.529 1.00 88.44 98 GLY A C 1
ATOM 740 O O . GLY A 1 98 ? -4.149 -22.782 3.498 1.00 88.44 98 GLY A O 1
ATOM 741 N N . PHE A 1 99 ? -2.348 -22.630 2.167 1.00 90.62 99 PHE A N 1
ATOM 742 C CA . PHE A 1 99 ? -1.580 -23.643 2.900 1.00 90.62 99 PHE A CA 1
ATOM 743 C C . PHE A 1 99 ? -1.264 -23.220 4.339 1.00 90.62 99 PHE A C 1
ATOM 745 O O . PHE A 1 99 ? -1.382 -24.027 5.261 1.00 90.62 99 PHE A O 1
ATOM 752 N N . ILE A 1 100 ? -0.883 -21.957 4.544 1.00 89.44 100 ILE A N 1
ATOM 753 C CA . ILE A 1 100 ? -0.567 -21.423 5.876 1.00 89.44 100 ILE A CA 1
ATOM 754 C C . ILE A 1 100 ? -1.830 -21.361 6.743 1.00 89.44 100 ILE A C 1
ATOM 756 O O . ILE A 1 100 ? -1.820 -21.829 7.878 1.00 89.44 100 ILE A O 1
ATOM 760 N N . ALA A 1 101 ? -2.937 -20.858 6.197 1.00 89.25 101 ALA A N 1
ATOM 761 C CA . ALA A 1 101 ? -4.212 -20.781 6.898 1.00 89.25 101 ALA A CA 1
ATOM 762 C C . ALA A 1 101 ? -4.729 -22.174 7.294 1.00 89.25 101 ALA A C 1
ATOM 764 O O . ALA A 1 101 ? -5.190 -22.361 8.420 1.00 89.25 101 ALA A O 1
ATOM 765 N N . ALA A 1 102 ? -4.599 -23.172 6.412 1.00 86.69 102 ALA A N 1
ATOM 766 C CA . ALA A 1 102 ? -4.978 -24.552 6.710 1.00 86.69 102 ALA A CA 1
ATOM 767 C C . ALA A 1 102 ? -4.138 -25.160 7.844 1.00 86.69 102 ALA A C 1
ATOM 769 O O . ALA A 1 102 ? -4.680 -25.856 8.697 1.00 86.69 102 ALA A O 1
ATOM 770 N N . ARG A 1 103 ? -2.832 -24.869 7.889 1.00 87.38 103 ARG A N 1
ATOM 771 C CA . ARG A 1 103 ? -1.946 -25.300 8.981 1.00 87.38 103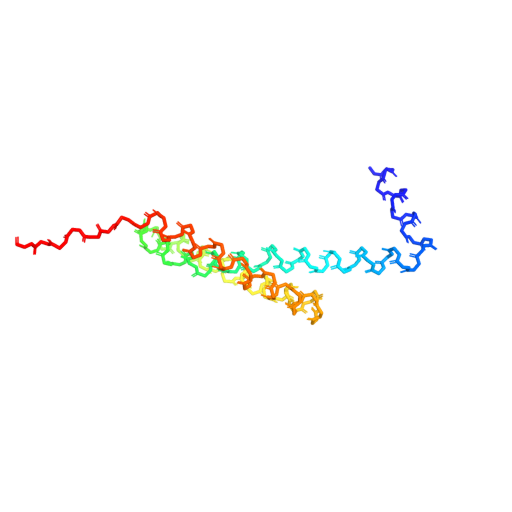 ARG A CA 1
ATOM 772 C C . ARG A 1 103 ? -2.352 -24.688 10.324 1.00 87.38 103 ARG A C 1
ATOM 774 O O . ARG A 1 103 ? -2.309 -25.372 11.343 1.00 87.38 103 ARG A O 1
ATOM 781 N N . ASP A 1 104 ? -2.706 -23.407 10.328 1.00 85.44 104 ASP A N 1
ATOM 782 C CA . ASP A 1 104 ? -2.970 -22.654 11.559 1.00 85.44 104 ASP A CA 1
ATOM 783 C C . ASP A 1 104 ? -4.399 -22.880 12.098 1.00 85.44 104 ASP A C 1
ATOM 785 O O . ASP A 1 104 ? -4.690 -22.587 13.261 1.00 85.44 104 ASP A O 1
ATOM 789 N N . THR A 1 105 ? -5.285 -23.464 11.287 1.00 82.94 105 THR A N 1
ATOM 790 C CA . THR A 1 105 ? -6.640 -23.848 11.696 1.00 82.94 105 THR A CA 1
ATOM 791 C C . THR A 1 105 ? -6.607 -25.205 12.403 1.00 82.94 105 THR A C 1
ATOM 793 O O . THR A 1 105 ? -6.406 -26.244 11.777 1.00 82.94 105 THR A O 1
ATOM 796 N N . LYS A 1 106 ? -6.821 -25.228 13.725 1.00 78.06 106 LYS A N 1
ATOM 797 C CA . LYS A 1 106 ? -6.989 -26.492 14.461 1.00 78.06 106 LYS A CA 1
ATOM 798 C C . LYS A 1 106 ? -8.327 -27.134 14.065 1.00 78.06 106 LYS A C 1
ATOM 800 O O . LYS A 1 106 ? -9.328 -26.419 14.056 1.00 78.06 106 LYS A O 1
ATOM 805 N N . PRO A 1 107 ? -8.381 -28.446 13.771 1.00 70.38 107 PRO A N 1
ATOM 806 C CA . PRO A 1 107 ? -9.645 -29.115 13.498 1.00 70.38 107 PRO A CA 1
ATOM 807 C C . PRO A 1 107 ? -10.548 -29.013 14.729 1.00 70.38 107 PRO A C 1
ATOM 809 O O . PRO A 1 107 ? -10.131 -29.354 15.839 1.00 70.38 107 PRO A O 1
ATOM 812 N N . GLU A 1 108 ? -11.775 -28.530 14.538 1.00 66.38 108 GLU A N 1
ATOM 813 C CA . GLU A 1 108 ? -12.789 -28.579 15.585 1.00 66.38 108 GLU A CA 1
ATOM 814 C C . GLU A 1 108 ? -13.036 -30.049 15.935 1.00 66.38 108 GLU A C 1
ATOM 816 O O . GLU A 1 108 ? -13.433 -30.855 15.089 1.00 66.38 108 GLU A O 1
ATOM 821 N N . VAL A 1 109 ? -12.752 -30.421 17.185 1.00 63.41 109 VAL A N 1
ATOM 822 C CA . VAL A 1 109 ? -13.152 -31.724 17.714 1.00 63.41 109 VAL A CA 1
ATOM 823 C C . VAL A 1 109 ? -14.675 -31.741 17.657 1.00 63.41 109 VAL A C 1
ATOM 825 O O . VAL A 1 109 ? -15.320 -30.979 18.375 1.00 63.41 109 VAL A O 1
ATOM 828 N N . LYS A 1 110 ? -15.254 -32.576 16.786 1.00 58.16 110 LYS A N 1
ATOM 829 C CA . LYS A 1 110 ? -16.694 -32.844 16.816 1.00 58.16 110 LYS A CA 1
ATOM 830 C C . LYS A 1 110 ? -17.036 -33.312 18.229 1.00 58.16 110 LYS A C 1
ATOM 832 O O . LYS A 1 110 ? -16.557 -34.363 18.651 1.00 58.16 110 LYS A O 1
ATOM 837 N N . ALA A 1 111 ? -17.811 -32.508 18.953 1.00 55.09 111 ALA A N 1
ATOM 838 C CA . ALA A 1 111 ? -18.413 -32.929 20.205 1.00 55.09 111 ALA A CA 1
ATOM 839 C C . ALA A 1 111 ? -19.379 -34.076 19.874 1.00 55.09 111 ALA A C 1
ATOM 841 O O . ALA A 1 111 ? -20.417 -33.846 19.251 1.00 55.09 111 ALA A O 1
ATOM 842 N N . ASN A 1 112 ? -18.961 -35.300 20.197 1.00 54.91 112 ASN A N 1
ATOM 843 C CA . ASN A 1 112 ? -19.834 -36.468 20.263 1.00 54.91 112 ASN A CA 1
ATOM 844 C C . ASN A 1 112 ? -20.511 -36.501 21.631 1.00 54.91 112 ASN A C 1
ATOM 846 O O . ASN A 1 112 ? -19.806 -36.200 22.623 1.00 54.91 112 ASN A O 1
#